Protein AF-A0A0R1KJT1-F1 (afdb_monomer)

Nearest PDB structures (foldseek):
  8qyc-assembly1_A  TM=6.893E-01  e=4.348E-01  Escherichia coli
  4wsp-assembly1_A  TM=3.720E-01  e=1.889E-01  Mycobacterium tuberculosis H37Rv
  4wpy-assembly1_A-2  TM=4.421E-01  e=2.866E-01  Mycobacterium tuberculosis H37Rv
  4ghb-assembly1_A  TM=7.484E-01  e=7.137E+00  Bacteroides uniformis ATCC 8492
  4ghb-assembly1_B  TM=7.703E-01  e=8.040E+00  Bacteroides uniformis ATCC 8492

Solvent-accessible surface area (backbone atoms only — not comparable to full-atom values): 4695 Å² total; per-residue (Å²): 124,55,68,43,84,72,49,77,45,81,39,64,45,98,82,72,45,43,53,34,39,40,37,33,35,38,33,38,54,87,93,43,82,42,77,50,77,41,77,50,71,57,86,69,51,74,77,51,49,74,68,52,52,49,52,53,44,50,49,55,48,46,65,72,69,45,74,77,82,73,75,73,76,83,80,134

Secondary structure (DSSP, 8-state):
-EEEEEEEEEEE-TTS-EEEEEEEEEEEETTEEEEEEEEEESTT-TT--HHHHHHHHHHHHHHHHS--S-------

Organism: NCBI:txid1423775

pLDDT: mean 79.29, std 14.3, range [37.09, 91.69]

Mean predicted aligned error: 8.49 Å

Sequence (76 aa):
MKVNLQSITYQFGDNNETTSIMIQFQGNQGSEYLTSQVSLTGDGLDDLTRKEIEAKARQRLLEITTPAADEEEPAK

Structure (mmCIF, N/CA/C/O backbone):
data_AF-A0A0R1KJT1-F1
#
_entry.id   AF-A0A0R1KJT1-F1
#
loop_
_atom_site.group_PDB
_atom_site.id
_atom_site.type_symbol
_atom_site.label_atom_id
_atom_site.label_alt_id
_atom_site.label_comp_id
_atom_site.label_asym_id
_atom_site.label_entity_id
_atom_site.label_seq_id
_atom_site.pdbx_PDB_ins_code
_atom_site.Cartn_x
_atom_site.Cartn_y
_atom_site.Cartn_z
_atom_site.occupancy
_atom_site.B_iso_or_equiv
_atom_site.auth_seq_id
_atom_site.auth_comp_id
_atom_site.auth_asym_id
_atom_site.auth_atom_id
_atom_site.pdbx_PDB_model_num
ATOM 1 N N . MET A 1 1 ? -8.970 -4.754 13.744 1.00 65.00 1 MET A N 1
ATOM 2 C CA . MET A 1 1 ? -9.060 -3.667 12.746 1.00 65.00 1 MET A CA 1
ATOM 3 C C . MET A 1 1 ? -9.721 -4.218 11.486 1.00 65.00 1 MET A C 1
ATOM 5 O O . MET A 1 1 ? -9.229 -5.208 10.957 1.00 65.00 1 MET A O 1
ATOM 9 N N . LYS A 1 2 ? -10.858 -3.667 11.039 1.00 71.50 2 LYS A N 1
ATOM 10 C CA . LYS A 1 2 ? -11.467 -4.050 9.751 1.00 71.50 2 LYS A CA 1
ATOM 11 C C . LYS A 1 2 ? -11.169 -2.948 8.745 1.00 71.50 2 LYS A C 1
ATOM 13 O O . LYS A 1 2 ? -11.831 -1.918 8.776 1.00 71.50 2 LYS A O 1
ATOM 18 N N . VAL A 1 3 ? -10.175 -3.173 7.891 1.00 77.38 3 VAL A N 1
ATOM 19 C CA . VAL A 1 3 ? -9.798 -2.263 6.803 1.00 77.38 3 VAL A CA 1
ATOM 20 C C . VAL A 1 3 ? -9.933 -2.947 5.455 1.00 77.38 3 VAL A C 1
ATOM 22 O O . VAL A 1 3 ? -9.420 -4.052 5.240 1.00 77.38 3 VAL A O 1
ATOM 25 N N . ASN A 1 4 ? -10.629 -2.261 4.559 1.00 84.50 4 ASN A N 1
ATOM 26 C CA . ASN A 1 4 ? -10.815 -2.643 3.174 1.00 84.50 4 ASN A CA 1
ATOM 27 C C . ASN A 1 4 ? -9.888 -1.804 2.300 1.00 84.50 4 ASN A C 1
ATOM 29 O O . ASN A 1 4 ? -9.678 -0.617 2.555 1.00 84.50 4 ASN A O 1
ATOM 33 N N . LEU A 1 5 ? -9.339 -2.432 1.266 1.00 85.50 5 LEU A N 1
ATOM 34 C CA . LEU A 1 5 ? -8.622 -1.719 0.223 1.00 85.50 5 LEU A CA 1
ATOM 35 C C . LEU A 1 5 ? -9.638 -0.913 -0.590 1.00 85.50 5 LEU A C 1
ATOM 37 O O . LEU A 1 5 ? -10.598 -1.474 -1.116 1.00 85.50 5 LEU A O 1
ATOM 41 N N . GLN A 1 6 ? -9.435 0.397 -0.647 1.00 90.31 6 GLN A N 1
ATOM 42 C CA . GLN A 1 6 ? -10.317 1.333 -1.335 1.00 90.31 6 GLN A CA 1
ATOM 43 C C . GLN A 1 6 ? -9.816 1.532 -2.767 1.00 90.31 6 GLN A C 1
ATOM 45 O O . GLN A 1 6 ? -10.520 1.236 -3.731 1.00 90.31 6 GLN A O 1
ATOM 50 N N . SER A 1 7 ? -8.552 1.933 -2.904 1.00 88.75 7 SER A N 1
ATOM 51 C CA . SER A 1 7 ? -7.936 2.221 -4.194 1.00 88.75 7 SER A CA 1
ATOM 52 C C . SER A 1 7 ? -6.446 1.886 -4.207 1.00 88.75 7 SER A C 1
ATOM 54 O O . SER A 1 7 ? -5.779 1.857 -3.169 1.00 88.75 7 SER A O 1
ATOM 56 N N . ILE A 1 8 ? -5.946 1.605 -5.412 1.00 90.00 8 ILE A N 1
ATOM 57 C CA . ILE A 1 8 ? -4.522 1.474 -5.722 1.00 90.00 8 ILE A CA 1
ATOM 58 C C . ILE A 1 8 ? -4.256 2.424 -6.882 1.00 90.00 8 ILE A C 1
ATOM 60 O O . ILE A 1 8 ? -4.878 2.297 -7.937 1.00 90.00 8 ILE A O 1
ATOM 64 N N . THR A 1 9 ? -3.341 3.358 -6.676 1.00 91.38 9 THR A N 1
ATOM 65 C CA . THR A 1 9 ? -2.913 4.326 -7.680 1.00 91.38 9 THR A CA 1
ATOM 66 C C . THR A 1 9 ? -1.458 4.056 -8.015 1.00 91.38 9 THR A C 1
ATOM 68 O O . THR A 1 9 ? -0.613 4.025 -7.123 1.00 91.38 9 THR A O 1
ATOM 71 N N . TYR A 1 10 ? -1.174 3.882 -9.299 1.00 89.19 10 TYR A N 1
ATOM 72 C CA . TYR A 1 10 ? 0.173 3.678 -9.815 1.00 89.19 10 TYR A CA 1
ATOM 73 C C . TYR A 1 10 ? 0.700 5.001 -10.358 1.00 89.19 10 TYR A C 1
ATOM 75 O O . TYR A 1 10 ? -0.019 5.718 -11.057 1.00 89.19 10 TYR A O 1
ATOM 83 N N . GLN A 1 11 ? 1.938 5.330 -10.016 1.00 90.06 11 GLN A N 1
ATOM 84 C CA . GLN A 1 11 ? 2.670 6.448 -10.588 1.00 90.06 11 GLN A CA 1
ATOM 85 C C . GLN A 1 11 ? 3.801 5.884 -11.435 1.00 90.06 11 GLN A C 1
ATOM 87 O O . GLN A 1 11 ? 4.578 5.054 -10.965 1.00 90.06 11 GLN A O 1
ATOM 92 N N . PHE A 1 12 ? 3.865 6.342 -12.680 1.00 90.06 12 PHE A N 1
ATOM 93 C CA . PHE A 1 12 ? 4.868 5.927 -13.650 1.00 90.06 12 PHE A CA 1
ATOM 94 C C . PHE A 1 12 ? 5.863 7.066 -13.863 1.00 90.06 12 PHE A C 1
ATOM 96 O O . PHE A 1 12 ? 5.466 8.232 -13.933 1.00 90.06 12 PHE A O 1
ATOM 103 N N . GLY A 1 13 ? 7.147 6.729 -13.924 1.00 86.19 13 GLY A N 1
ATOM 104 C CA . GLY A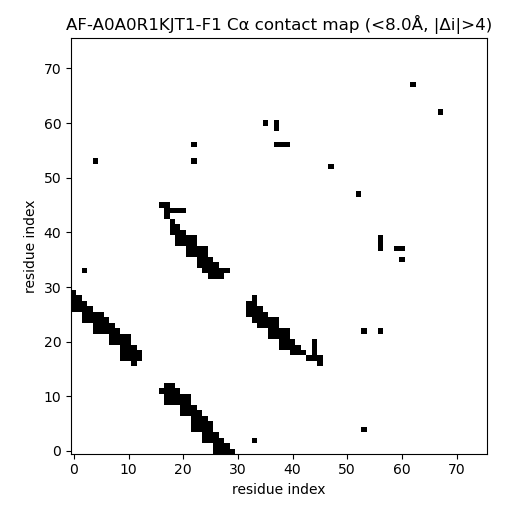 1 13 ? 8.215 7.654 -14.299 1.00 86.19 13 GLY A CA 1
ATOM 105 C C . GLY A 1 13 ? 8.384 7.763 -15.815 1.00 86.19 13 GLY A C 1
ATOM 106 O O . GLY A 1 13 ? 7.644 7.154 -16.588 1.00 86.19 13 GLY A O 1
ATOM 107 N N . ASP A 1 14 ? 9.406 8.506 -16.239 1.00 83.25 14 ASP A N 1
ATOM 108 C CA . ASP A 1 14 ? 9.688 8.793 -17.654 1.00 83.25 14 ASP A CA 1
ATOM 109 C C . ASP A 1 14 ? 9.947 7.545 -18.522 1.00 83.25 14 ASP A C 1
ATOM 111 O O . ASP A 1 14 ? 9.731 7.577 -19.732 1.00 83.25 14 ASP A O 1
ATOM 115 N N . ASN A 1 15 ? 10.349 6.425 -17.915 1.00 84.81 15 ASN A N 1
ATOM 116 C CA . ASN A 1 15 ? 10.621 5.159 -18.605 1.00 84.81 15 ASN A CA 1
ATOM 117 C C . ASN A 1 15 ? 9.429 4.184 -18.613 1.00 84.81 15 ASN A C 1
ATOM 119 O O . ASN A 1 15 ? 9.607 3.009 -18.927 1.00 84.81 15 ASN A O 1
ATOM 123 N N . ASN A 1 16 ? 8.228 4.635 -18.236 1.00 80.62 16 ASN A N 1
ATOM 124 C CA . ASN A 1 16 ? 7.062 3.787 -17.936 1.00 80.62 16 ASN A CA 1
ATOM 125 C C . ASN A 1 16 ? 7.276 2.794 -16.777 1.00 80.62 16 ASN A C 1
ATOM 127 O O . ASN A 1 16 ? 6.458 1.899 -16.581 1.00 80.62 16 ASN A O 1
ATOM 131 N N . GLU A 1 17 ? 8.344 2.960 -16.003 1.00 87.88 17 GLU A N 1
ATOM 132 C CA . GLU A 1 17 ? 8.607 2.184 -14.792 1.00 87.88 17 GLU A CA 1
ATOM 133 C C .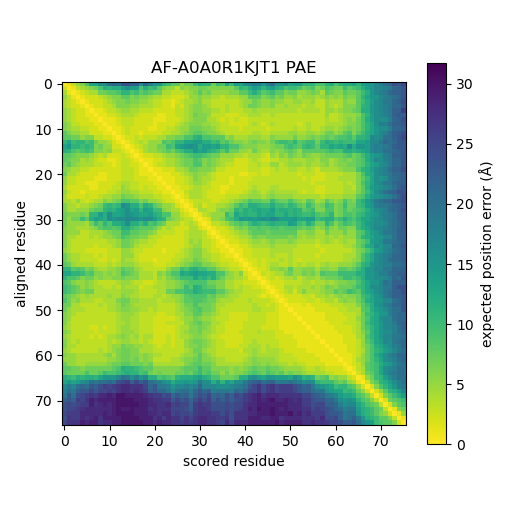 GLU A 1 17 ? 7.722 2.708 -13.657 1.00 87.88 17 GLU A C 1
ATOM 135 O O . GLU A 1 17 ? 7.556 3.925 -13.495 1.00 87.88 17 GLU A O 1
ATOM 140 N N . THR A 1 18 ? 7.142 1.807 -12.865 1.00 89.00 18 THR A N 1
ATOM 141 C CA . THR A 1 18 ? 6.361 2.187 -11.688 1.00 89.00 18 THR A CA 1
ATOM 142 C C . THR A 1 18 ? 7.305 2.750 -10.629 1.00 89.00 18 THR A C 1
ATOM 144 O O . THR A 1 18 ? 8.090 2.026 -10.023 1.00 89.00 18 THR A O 1
ATOM 147 N N . THR A 1 19 ? 7.209 4.052 -10.366 1.00 88.94 19 THR A N 1
ATOM 148 C CA . THR A 1 19 ? 8.038 4.753 -9.371 1.00 88.94 19 THR A CA 1
ATOM 149 C C . THR A 1 19 ? 7.411 4.734 -7.984 1.00 88.94 19 THR A C 1
ATOM 151 O O . THR A 1 19 ? 8.111 4.778 -6.969 1.00 88.94 19 THR A O 1
ATOM 154 N N . SER A 1 20 ? 6.080 4.676 -7.922 1.00 90.12 20 SER A N 1
ATOM 155 C CA . SER A 1 20 ? 5.346 4.633 -6.665 1.00 90.12 20 SER A CA 1
ATOM 156 C C . SER A 1 20 ? 3.990 3.964 -6.828 1.00 90.12 20 SER A C 1
ATOM 158 O O . SER A 1 20 ? 3.287 4.159 -7.822 1.00 90.12 20 SER A O 1
ATOM 160 N N . ILE A 1 21 ? 3.595 3.204 -5.811 1.00 91.44 21 ILE A N 1
ATOM 161 C CA . ILE A 1 21 ? 2.248 2.659 -5.681 1.00 91.44 21 ILE A CA 1
ATOM 162 C C . ILE A 1 21 ? 1.644 3.216 -4.404 1.00 91.44 21 ILE A C 1
ATOM 164 O O . ILE A 1 21 ? 2.132 2.966 -3.303 1.00 91.44 21 ILE A O 1
ATOM 168 N N . MET A 1 22 ? 0.550 3.950 -4.548 1.00 91.69 22 MET A N 1
ATOM 169 C CA . MET A 1 22 ? -0.193 4.517 -3.436 1.00 91.69 22 MET A CA 1
ATOM 170 C C . MET A 1 22 ? -1.450 3.688 -3.190 1.00 91.69 22 MET A C 1
ATOM 172 O O . MET A 1 22 ? -2.308 3.560 -4.061 1.00 91.69 22 MET A O 1
ATOM 176 N N . ILE A 1 23 ? -1.565 3.128 -1.991 1.00 91.44 23 ILE A N 1
ATOM 177 C CA . ILE A 1 23 ? -2.679 2.286 -1.572 1.00 91.44 23 ILE A CA 1
ATOM 178 C C . ILE A 1 23 ? -3.468 3.036 -0.510 1.00 91.44 23 ILE A C 1
ATOM 180 O O . ILE A 1 23 ? -2.909 3.477 0.495 1.00 91.44 23 ILE A O 1
ATOM 184 N N . GLN A 1 24 ? -4.775 3.163 -0.716 1.00 90.25 24 GLN A N 1
AT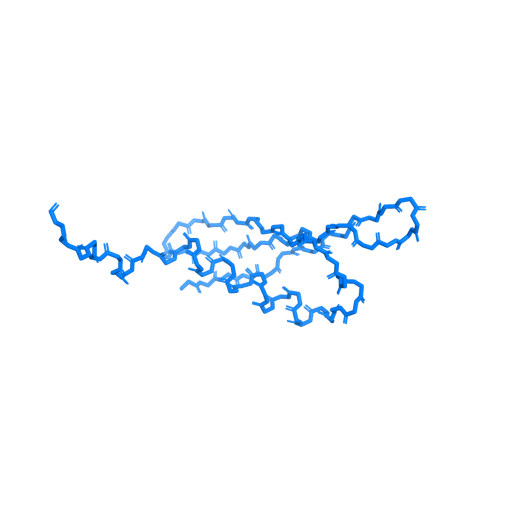OM 185 C CA . GLN A 1 24 ? -5.677 3.715 0.287 1.00 90.25 24 GLN A CA 1
ATOM 186 C C . GLN A 1 24 ? -6.491 2.600 0.926 1.00 90.25 24 GLN A C 1
ATOM 188 O O . GLN A 1 24 ? -7.155 1.811 0.249 1.00 90.25 24 GLN A O 1
ATOM 193 N N . PHE A 1 25 ? -6.456 2.570 2.250 1.00 88.50 25 PHE A N 1
ATOM 194 C CA . PHE A 1 25 ? -7.283 1.722 3.083 1.00 88.50 25 PHE A CA 1
ATOM 195 C C . PHE A 1 25 ? -8.346 2.556 3.770 1.00 88.50 25 PHE A C 1
ATOM 197 O O . PHE A 1 25 ? -8.098 3.671 4.231 1.00 88.50 25 PHE A O 1
ATOM 204 N N . GLN A 1 26 ? -9.531 1.977 3.875 1.00 87.25 26 GLN A N 1
ATOM 205 C CA . GLN A 1 26 ? -10.644 2.587 4.569 1.00 87.25 26 GLN A CA 1
ATOM 206 C C . GLN A 1 26 ? -11.363 1.539 5.398 1.00 87.25 26 GLN A C 1
ATOM 208 O O . GLN A 1 26 ? -11.561 0.397 4.971 1.00 87.25 26 GLN A O 1
ATOM 213 N N . GLY A 1 27 ? -11.726 1.903 6.614 1.00 83.56 27 GLY A N 1
ATOM 214 C CA . GLY A 1 27 ? -12.316 0.959 7.535 1.00 83.56 27 GLY A CA 1
ATOM 215 C C . GLY A 1 27 ? -12.700 1.594 8.848 1.00 83.56 27 GLY A C 1
ATOM 216 O O . GLY A 1 27 ? -12.721 2.811 8.978 1.00 83.56 27 GLY A O 1
ATOM 217 N N . ASN A 1 28 ? -12.989 0.739 9.820 1.00 79.44 28 ASN A N 1
ATOM 218 C CA . ASN A 1 28 ? -13.351 1.169 11.160 1.00 79.44 28 ASN A CA 1
ATOM 219 C C . ASN A 1 28 ? -12.474 0.461 12.196 1.00 79.44 28 ASN A C 1
ATOM 221 O O . ASN A 1 28 ? -12.206 -0.750 12.101 1.00 79.44 28 ASN A O 1
ATOM 225 N N . GLN A 1 29 ? -12.065 1.213 13.212 1.00 73.06 29 GLN A N 1
ATOM 226 C CA . GLN A 1 29 ? -11.462 0.696 14.434 1.00 73.06 29 GLN A CA 1
ATOM 227 C C . GLN A 1 29 ? -12.419 0.993 15.589 1.00 73.06 29 GLN A C 1
ATOM 229 O O . GLN A 1 29 ? -12.521 2.115 16.067 1.00 73.06 29 GLN A O 1
ATOM 234 N N . GLY A 1 30 ? -13.195 -0.015 15.996 1.00 77.50 30 GLY A N 1
ATOM 235 C CA . GLY A 1 30 ? -14.3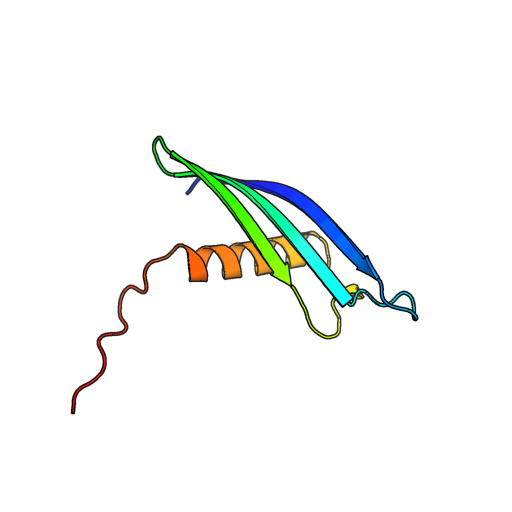05 0.202 16.925 1.00 77.50 30 GLY A CA 1
ATOM 236 C C . GLY A 1 30 ? -15.380 1.088 16.291 1.00 77.50 30 GLY A C 1
ATOM 237 O O . GLY A 1 30 ? -15.930 0.725 15.251 1.00 77.50 30 GLY A O 1
ATOM 238 N N . SER A 1 31 ? -15.653 2.234 16.914 1.00 75.94 31 SER A N 1
ATOM 239 C CA . SER A 1 31 ? -16.623 3.236 16.442 1.00 75.94 31 SER A CA 1
ATOM 240 C C . SER A 1 31 ? -15.997 4.329 15.569 1.00 75.94 31 SER A C 1
ATOM 242 O O . SER A 1 31 ? -16.723 5.172 15.047 1.00 75.94 31 SER A O 1
ATOM 244 N N . GLU A 1 32 ? -14.670 4.344 15.427 1.00 79.00 32 GLU A N 1
ATOM 245 C CA . GLU A 1 32 ? -13.953 5.393 14.707 1.00 79.00 32 GLU A CA 1
ATOM 246 C C . GLU A 1 32 ? -13.696 5.003 13.256 1.00 79.00 32 GLU A C 1
ATOM 248 O O . GLU A 1 32 ? -13.299 3.872 12.948 1.00 79.00 32 GLU A O 1
ATOM 253 N N . TYR A 1 33 ? -13.911 5.975 12.372 1.00 79.25 33 TYR A N 1
ATOM 254 C CA . TYR A 1 33 ? -13.616 5.852 10.958 1.00 79.25 33 TYR A CA 1
ATOM 255 C C . TYR A 1 33 ? -12.126 6.048 10.720 1.00 79.25 33 TYR A C 1
ATOM 257 O O . TYR A 1 33 ? -11.558 7.078 11.077 1.00 79.25 33 TYR A O 1
ATOM 265 N N . LEU A 1 34 ? -11.503 5.074 10.072 1.00 80.44 34 LEU A N 1
ATOM 266 C CA . LEU A 1 34 ? -10.093 5.099 9.737 1.00 80.44 34 LEU A CA 1
ATOM 267 C C . LEU A 1 34 ? -9.929 5.181 8.223 1.00 80.44 34 LEU A C 1
ATOM 269 O O . LEU A 1 34 ? -10.385 4.311 7.479 1.00 80.44 34 LEU A O 1
ATOM 273 N N . THR A 1 35 ? -9.230 6.217 7.775 1.00 83.69 35 THR A N 1
ATOM 274 C CA . THR A 1 35 ? -8.690 6.294 6.417 1.00 83.69 35 THR A CA 1
ATOM 275 C C . THR A 1 35 ? -7.177 6.357 6.532 1.00 83.69 35 THR A C 1
ATOM 277 O O . THR A 1 35 ? -6.642 7.220 7.223 1.00 83.69 35 THR A O 1
ATOM 280 N N . SER A 1 36 ? -6.488 5.427 5.881 1.00 84.31 36 SER A N 1
ATOM 281 C CA . SER A 1 36 ? -5.031 5.337 5.913 1.00 84.31 36 SER A CA 1
ATOM 282 C C . SER A 1 36 ? -4.494 5.219 4.502 1.00 84.31 36 SER A C 1
ATOM 284 O O . SER A 1 36 ? -5.073 4.539 3.658 1.00 84.31 36 SER A O 1
ATOM 286 N N . GLN A 1 37 ? -3.369 5.870 4.250 1.00 88.12 37 GLN A N 1
ATOM 287 C CA . GLN A 1 37 ? -2.694 5.834 2.965 1.00 88.12 37 GLN A CA 1
ATOM 288 C C . GLN A 1 37 ? -1.287 5.287 3.170 1.00 88.12 37 GLN A C 1
ATOM 290 O O . GLN A 1 37 ? -0.569 5.731 4.061 1.00 88.12 37 GLN A O 1
ATOM 295 N N . VAL A 1 38 ? -0.911 4.314 2.347 1.00 89.12 38 VAL A N 1
ATOM 296 C CA . VAL A 1 38 ? 0.422 3.714 2.336 1.00 89.12 38 VAL A CA 1
ATOM 297 C C . VAL A 1 38 ? 1.028 3.946 0.962 1.00 89.12 38 VAL A C 1
ATOM 299 O O . VAL A 1 38 ? 0.384 3.682 -0.051 1.00 89.12 38 VAL A O 1
ATOM 302 N N . SER A 1 39 ? 2.266 4.429 0.929 1.00 89.94 39 SER A N 1
ATOM 303 C CA . SER A 1 39 ? 3.045 4.552 -0.302 1.00 89.94 39 SER A CA 1
ATOM 304 C C . SER A 1 39 ? 4.117 3.470 -0.317 1.00 89.94 39 SER A C 1
ATOM 306 O O . SER A 1 39 ? 4.899 3.359 0.626 1.00 89.94 39 SER A O 1
ATOM 308 N N . LEU A 1 40 ? 4.150 2.675 -1.380 1.00 88.19 40 LEU A N 1
ATOM 309 C CA . LEU A 1 40 ? 5.248 1.771 -1.692 1.00 88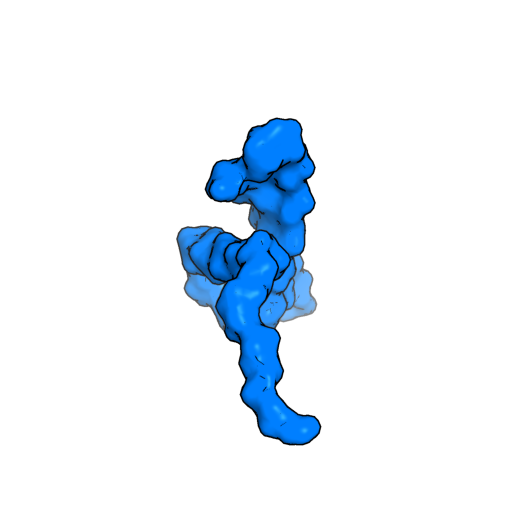.19 40 LEU A CA 1
ATOM 310 C C . LEU A 1 40 ? 6.139 2.458 -2.723 1.00 88.19 40 LEU A C 1
ATOM 312 O O . LEU A 1 40 ? 5.668 2.830 -3.795 1.00 88.19 40 LEU A O 1
ATOM 316 N N . THR A 1 41 ? 7.410 2.625 -2.384 1.00 88.81 41 THR A N 1
ATOM 317 C CA . THR A 1 41 ? 8.451 3.169 -3.258 1.00 88.81 41 THR A CA 1
ATOM 318 C C . THR A 1 41 ? 9.636 2.207 -3.276 1.00 88.81 41 THR A C 1
ATOM 320 O O . THR A 1 41 ? 9.870 1.493 -2.296 1.00 88.81 41 THR A O 1
ATOM 323 N N . GLY A 1 42 ? 10.368 2.169 -4.387 1.00 81.12 42 GLY A N 1
ATOM 324 C CA . GLY A 1 42 ? 11.543 1.316 -4.566 1.00 81.12 42 GLY A CA 1
ATOM 325 C C . GLY A 1 42 ? 11.572 0.646 -5.934 1.00 81.12 42 GLY A C 1
ATOM 326 O O . GLY A 1 42 ? 10.655 0.809 -6.732 1.00 81.12 42 GLY A O 1
ATOM 327 N N . ASP A 1 43 ? 12.632 -0.110 -6.188 1.00 79.25 43 ASP A N 1
ATOM 328 C CA . ASP A 1 43 ? 12.817 -0.843 -7.438 1.00 79.25 43 ASP A CA 1
ATOM 329 C C . ASP A 1 43 ? 11.979 -2.137 -7.471 1.00 79.25 43 ASP A C 1
ATOM 331 O O . ASP A 1 43 ? 11.708 -2.751 -6.433 1.00 79.25 43 ASP A O 1
ATOM 335 N N . GLY A 1 44 ? 11.565 -2.564 -8.670 1.00 82.00 44 GLY A N 1
ATOM 336 C CA . GLY A 1 44 ? 10.818 -3.815 -8.874 1.00 82.00 44 GLY A CA 1
ATOM 337 C C . GLY A 1 44 ? 9.338 -3.754 -8.479 1.00 82.00 44 GLY A C 1
ATOM 338 O O . GLY A 1 44 ? 8.738 -4.779 -8.155 1.00 82.00 44 GLY A O 1
ATOM 339 N N . LEU A 1 45 ? 8.730 -2.562 -8.465 1.00 86.62 45 LEU A N 1
ATOM 340 C CA . LEU A 1 45 ? 7.292 -2.404 -8.207 1.00 86.62 45 LEU A CA 1
ATOM 341 C C . LEU A 1 45 ? 6.426 -3.004 -9.324 1.00 86.62 45 LEU A C 1
ATOM 343 O O . LEU A 1 45 ? 5.336 -3.497 -9.035 1.00 86.62 45 LEU A O 1
ATOM 347 N N . ASP A 1 46 ? 6.922 -3.004 -10.562 1.00 84.38 46 ASP A N 1
ATOM 348 C CA . ASP A 1 46 ? 6.244 -3.579 -11.731 1.00 84.38 46 ASP A CA 1
ATOM 349 C C . ASP A 1 46 ? 6.129 -5.110 -11.679 1.00 84.38 46 ASP A C 1
ATOM 351 O O . ASP A 1 46 ? 5.187 -5.680 -12.229 1.00 84.38 46 ASP A O 1
ATOM 355 N N . ASP A 1 47 ? 7.042 -5.780 -10.973 1.00 87.88 47 ASP A N 1
ATOM 356 C CA . ASP A 1 47 ? 7.015 -7.235 -10.795 1.00 87.88 47 ASP A CA 1
ATOM 357 C C . ASP A 1 47 ? 5.995 -7.683 -9.736 1.00 87.88 47 ASP A C 1
ATOM 359 O O . ASP A 1 47 ? 5.673 -8.869 -9.632 1.00 87.88 47 ASP A O 1
ATOM 363 N N . LEU A 1 48 ? 5.475 -6.752 -8.927 1.00 86.38 48 LEU A N 1
ATOM 364 C CA . LEU A 1 48 ? 4.557 -7.085 -7.846 1.00 86.38 48 LEU A CA 1
ATOM 365 C C . LEU A 1 48 ? 3.141 -7.297 -8.368 1.00 86.38 48 LEU A C 1
ATOM 367 O O . LEU A 1 48 ? 2.509 -6.419 -8.960 1.00 86.38 48 LEU A O 1
ATOM 371 N N . THR A 1 49 ? 2.558 -8.441 -8.023 1.00 88.25 49 THR A N 1
ATOM 372 C CA . THR A 1 49 ? 1.135 -8.655 -8.263 1.00 88.25 49 THR A CA 1
ATOM 373 C C . THR A 1 49 ? 0.286 -7.787 -7.334 1.00 88.25 49 THR A C 1
ATOM 375 O O . THR A 1 49 ? 0.676 -7.428 -6.220 1.00 88.25 49 THR A O 1
ATOM 378 N N . ARG A 1 50 ? -0.964 -7.523 -7.732 1.00 84.00 50 ARG A N 1
ATOM 379 C CA . ARG A 1 50 ? -1.942 -6.807 -6.892 1.00 84.00 50 ARG A CA 1
ATOM 380 C C . ARG A 1 50 ? -2.078 -7.399 -5.481 1.00 84.00 50 ARG A C 1
ATOM 382 O O . ARG A 1 50 ? -2.250 -6.651 -4.523 1.00 84.00 50 ARG A O 1
ATOM 389 N N . LYS A 1 51 ? -2.007 -8.730 -5.351 1.00 87.25 51 LYS A N 1
ATOM 390 C CA . LYS A 1 51 ? -2.088 -9.413 -4.049 1.00 87.25 51 LYS A CA 1
ATOM 391 C C . LYS A 1 51 ? -0.864 -9.127 -3.180 1.00 87.25 51 LYS A C 1
ATOM 393 O O . LYS A 1 51 ? -1.015 -8.931 -1.980 1.00 87.25 51 LYS A O 1
ATOM 398 N N . GLU A 1 52 ? 0.324 -9.079 -3.773 1.00 89.44 52 GLU A N 1
ATOM 399 C CA . GLU A 1 52 ? 1.567 -8.771 -3.059 1.00 89.44 52 GLU A CA 1
ATOM 400 C C . GLU A 1 52 ? 1.639 -7.304 -2.646 1.00 89.44 52 GLU A C 1
ATOM 402 O O . GLU A 1 52 ? 2.025 -7.008 -1.517 1.00 89.44 52 GLU A O 1
ATOM 407 N N . ILE A 1 53 ? 1.200 -6.394 -3.520 1.00 88.62 53 ILE A N 1
ATOM 408 C CA . ILE A 1 53 ? 1.045 -4.968 -3.208 1.00 88.62 53 ILE A CA 1
ATOM 409 C C . ILE A 1 53 ? 0.127 -4.800 -1.995 1.00 88.62 53 ILE A C 1
ATOM 411 O O . ILE A 1 53 ? 0.488 -4.118 -1.038 1.00 88.62 53 ILE A O 1
ATOM 415 N N . GLU A 1 54 ? -1.039 -5.456 -1.997 1.00 86.62 54 GLU A N 1
ATOM 416 C CA . GLU A 1 54 ? -1.968 -5.400 -0.867 1.00 86.62 54 GLU A CA 1
ATOM 417 C C . GLU A 1 54 ? -1.348 -5.982 0.410 1.00 86.62 54 GLU A C 1
ATOM 419 O O . GLU A 1 54 ? -1.474 -5.375 1.473 1.00 86.62 54 GLU A O 1
ATOM 424 N N . ALA A 1 55 ? -0.656 -7.122 0.325 1.00 89.25 55 ALA A N 1
ATOM 425 C CA . ALA A 1 55 ? -0.005 -7.744 1.475 1.00 89.25 55 ALA A CA 1
ATOM 426 C C . ALA A 1 55 ? 1.065 -6.829 2.092 1.00 89.25 55 ALA A C 1
ATOM 428 O O . ALA A 1 55 ? 1.018 -6.570 3.296 1.00 89.25 55 ALA A O 1
ATOM 429 N N . LYS A 1 56 ? 1.965 -6.269 1.272 1.00 88.12 56 LYS A N 1
ATOM 430 C CA . LYS A 1 56 ? 2.994 -5.313 1.715 1.00 88.12 56 LYS A CA 1
ATOM 431 C C . LYS A 1 56 ? 2.373 -4.057 2.319 1.00 88.12 56 LYS A C 1
ATOM 433 O O . LYS A 1 56 ? 2.806 -3.588 3.368 1.00 88.12 56 LYS A O 1
ATOM 438 N N . ALA A 1 57 ? 1.333 -3.522 1.685 1.00 87.50 57 ALA A N 1
ATOM 439 C CA . ALA A 1 57 ? 0.659 -2.323 2.161 1.00 87.50 57 ALA A CA 1
ATOM 440 C C . ALA A 1 57 ? -0.087 -2.566 3.487 1.00 87.50 57 ALA A C 1
ATOM 442 O O . ALA A 1 57 ? -0.043 -1.719 4.377 1.00 87.50 57 ALA A O 1
ATOM 443 N N . ARG A 1 58 ? -0.705 -3.742 3.671 1.00 85.50 58 A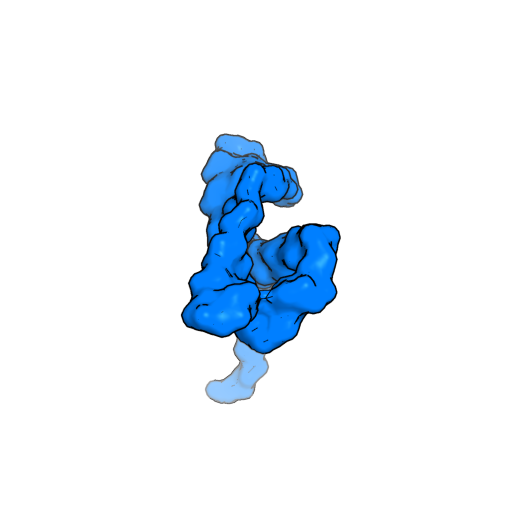RG A N 1
ATOM 444 C CA . ARG A 1 58 ? -1.298 -4.154 4.954 1.00 85.50 58 ARG A CA 1
A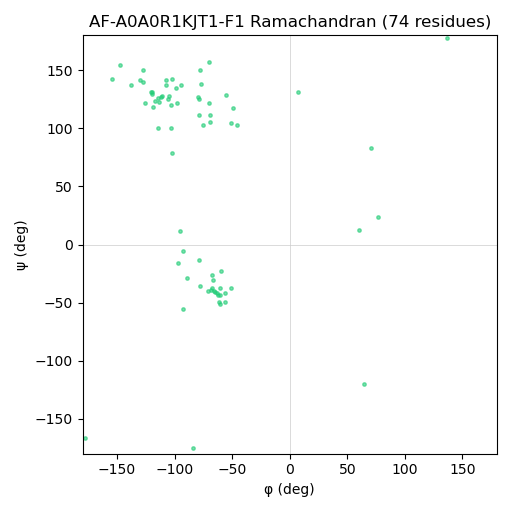TOM 445 C C . ARG A 1 58 ? -0.243 -4.359 6.039 1.00 85.50 58 ARG A C 1
ATOM 447 O O . ARG A 1 58 ? -0.498 -3.970 7.171 1.00 85.50 58 ARG A O 1
ATOM 454 N N . GLN A 1 59 ? 0.917 -4.937 5.717 1.00 86.00 59 GLN A N 1
ATOM 455 C CA . GLN A 1 59 ? 2.026 -5.065 6.670 1.00 86.00 59 GLN A CA 1
ATOM 456 C C . GLN A 1 59 ? 2.499 -3.694 7.152 1.00 86.00 59 GLN A C 1
ATOM 458 O O . GLN A 1 59 ? 2.481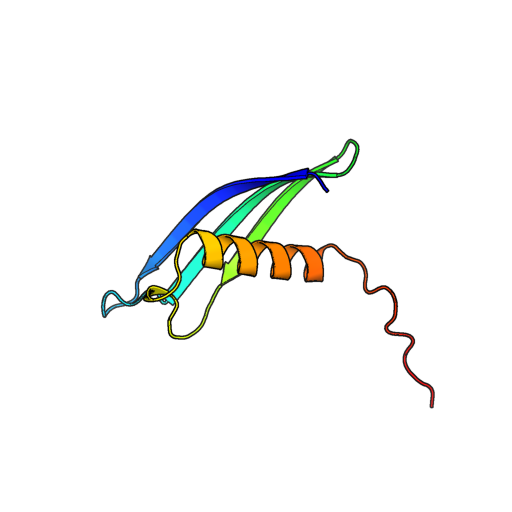 -3.447 8.351 1.00 86.00 59 GLN A O 1
ATOM 463 N N . ARG A 1 60 ? 2.784 -2.768 6.227 1.00 83.56 60 ARG A N 1
ATOM 464 C CA . ARG A 1 60 ? 3.149 -1.382 6.559 1.00 83.56 60 ARG A CA 1
ATOM 465 C C . ARG A 1 60 ? 2.085 -0.689 7.405 1.00 83.56 60 ARG A C 1
ATOM 467 O O . ARG A 1 60 ? 2.403 0.006 8.361 1.00 83.56 60 ARG A O 1
ATOM 474 N N . LEU A 1 61 ? 0.810 -0.891 7.073 1.00 81.25 61 LEU A N 1
ATOM 475 C CA . LEU A 1 61 ? -0.295 -0.348 7.856 1.00 81.25 61 LEU A CA 1
ATOM 476 C C . LEU A 1 61 ? -0.319 -0.919 9.281 1.00 81.25 61 LEU A C 1
ATOM 478 O O . LEU A 1 61 ? -0.551 -0.173 10.228 1.00 81.25 61 LEU A O 1
ATOM 482 N N . LEU A 1 62 ? -0.084 -2.222 9.449 1.00 80.94 62 LEU A N 1
ATOM 483 C CA . LEU A 1 62 ? 0.009 -2.854 10.765 1.00 80.94 62 LEU A CA 1
ATOM 484 C C . LEU A 1 62 ? 1.214 -2.339 11.553 1.00 80.94 62 LEU A C 1
ATOM 486 O O . LEU A 1 62 ? 1.049 -2.068 12.732 1.00 80.94 62 LEU A O 1
ATOM 490 N N . GLU A 1 63 ? 2.375 -2.138 10.931 1.00 80.44 63 GLU A N 1
ATOM 491 C CA . GLU A 1 63 ? 3.547 -1.541 11.595 1.00 80.44 63 GLU A CA 1
ATOM 492 C C . GLU A 1 63 ? 3.255 -0.124 12.112 1.00 80.44 63 GLU A C 1
ATOM 494 O O . GLU A 1 63 ? 3.695 0.240 13.194 1.00 80.44 63 GLU A O 1
ATOM 499 N N . ILE A 1 64 ? 2.473 0.667 11.368 1.00 73.88 64 ILE A N 1
ATOM 500 C CA . ILE A 1 64 ? 2.111 2.041 11.759 1.00 73.88 64 ILE A CA 1
ATOM 501 C C . ILE A 1 64 ? 0.997 2.067 12.821 1.00 73.88 64 ILE A C 1
ATOM 503 O O . ILE A 1 64 ? 0.961 2.961 13.663 1.00 73.88 64 ILE A O 1
ATOM 507 N N . THR A 1 65 ? 0.042 1.134 12.757 1.00 69.38 65 THR A N 1
ATOM 508 C CA . THR A 1 65 ? -1.161 1.137 13.619 1.00 69.38 65 THR A CA 1
ATOM 509 C C . THR A 1 65 ? -1.063 0.239 14.842 1.00 69.38 65 THR A C 1
ATOM 511 O O . THR A 1 65 ? -1.854 0.395 15.773 1.00 69.38 65 THR A O 1
ATOM 514 N N . THR A 1 66 ? -0.109 -0.688 14.866 1.00 64.12 66 THR A N 1
ATOM 515 C CA . THR A 1 66 ? 0.259 -1.393 16.088 1.00 64.12 66 THR A CA 1
ATOM 516 C C . THR A 1 66 ? 1.144 -0.427 16.869 1.00 64.12 66 THR A C 1
ATOM 518 O O . THR A 1 66 ? 2.242 -0.132 16.400 1.00 64.12 66 THR A O 1
ATOM 521 N N . PRO A 1 67 ? 0.705 0.114 18.023 1.00 49.75 67 PRO A N 1
ATOM 522 C CA . PRO A 1 67 ? 1.658 0.749 18.923 1.00 49.75 67 PRO A CA 1
ATOM 523 C C . PRO A 1 67 ? 2.723 -0.306 19.201 1.00 49.75 67 PRO A C 1
ATOM 525 O O . PRO A 1 67 ? 2.344 -1.439 19.498 1.00 49.75 67 PRO A O 1
ATOM 528 N N . ALA A 1 68 ? 4.003 0.021 19.022 1.00 50.25 68 ALA A N 1
ATOM 529 C CA . ALA A 1 68 ? 5.097 -0.887 19.338 1.00 50.25 68 ALA A CA 1
ATOM 530 C C . ALA A 1 68 ? 4.830 -1.501 20.721 1.00 50.25 68 ALA A C 1
ATOM 532 O O . ALA A 1 68 ? 4.929 -0.828 21.745 1.00 50.25 68 ALA A O 1
ATOM 533 N N . ALA A 1 69 ? 4.374 -2.752 20.740 1.00 49.94 69 ALA A N 1
ATOM 534 C CA . ALA A 1 69 ? 4.415 -3.551 21.939 1.00 49.94 69 ALA A CA 1
ATOM 535 C C . ALA A 1 69 ? 5.889 -3.926 22.042 1.00 49.94 69 ALA A C 1
ATOM 537 O O . ALA A 1 69 ? 6.361 -4.734 21.245 1.00 49.94 69 ALA A O 1
ATOM 538 N N . ASP A 1 70 ? 6.584 -3.237 22.942 1.00 47.00 70 ASP A N 1
ATOM 539 C CA . ASP A 1 70 ? 8.003 -3.392 23.250 1.00 47.00 70 ASP A CA 1
ATOM 540 C C . ASP A 1 70 ? 8.997 -2.920 22.177 1.00 47.00 70 ASP A C 1
ATOM 542 O O . ASP A 1 70 ? 9.616 -3.701 21.462 1.00 47.00 70 ASP A O 1
ATOM 546 N N . GLU A 1 71 ? 9.272 -1.618 22.185 1.00 43.28 71 GLU A N 1
ATOM 547 C CA . GLU A 1 71 ? 10.649 -1.230 22.504 1.00 43.28 71 GLU A CA 1
ATOM 548 C C . GLU A 1 71 ? 10.659 -0.747 23.965 1.00 43.28 71 GLU A C 1
ATOM 550 O O . GLU A 1 71 ? 10.633 0.449 24.250 1.00 43.28 71 GLU A O 1
ATOM 555 N N . GLU A 1 72 ? 10.666 -1.687 24.921 1.00 47.25 72 GLU A N 1
ATOM 556 C CA . GLU A 1 72 ? 11.531 -1.507 26.086 1.00 47.25 72 GLU A CA 1
ATOM 557 C C . GLU A 1 72 ? 12.925 -1.204 25.522 1.00 47.25 72 GLU A C 1
ATOM 559 O O . GLU A 1 72 ? 13.598 -2.090 24.994 1.00 47.25 72 GLU A O 1
ATOM 564 N N . GLU A 1 73 ? 13.344 0.061 25.573 1.00 45.81 73 GLU A N 1
ATOM 565 C CA . GLU A 1 73 ? 14.758 0.408 25.476 1.00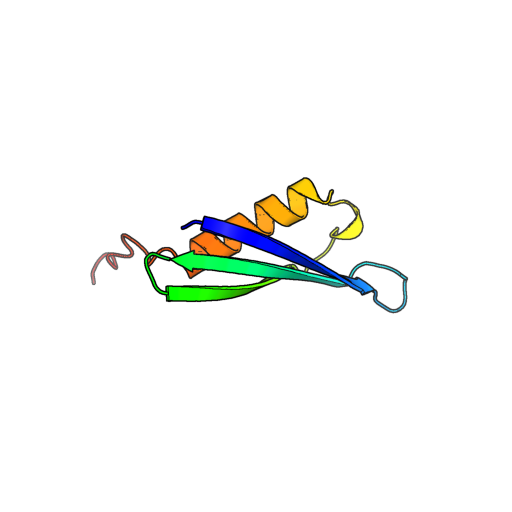 45.81 73 GLU A CA 1
ATOM 566 C C . GLU A 1 73 ? 15.526 -0.487 26.467 1.00 45.81 73 GLU A C 1
ATOM 568 O O . GLU A 1 73 ? 15.307 -0.378 27.681 1.00 45.81 73 GLU A O 1
ATOM 573 N N . PRO A 1 74 ? 16.451 -1.362 26.026 1.00 42.38 74 PRO A N 1
ATOM 574 C CA . PRO A 1 74 ? 17.395 -1.946 26.954 1.00 42.38 74 PRO A CA 1
ATOM 575 C C . PRO A 1 74 ? 18.354 -0.836 27.407 1.00 42.38 74 PRO A C 1
ATOM 577 O O . PRO A 1 74 ? 19.216 -0.391 26.656 1.00 42.38 74 PRO A O 1
ATOM 580 N N . ALA A 1 75 ? 18.140 -0.397 28.647 1.00 46.12 75 ALA A N 1
ATOM 581 C CA . ALA A 1 75 ? 19.032 0.297 29.577 1.00 46.12 75 ALA A CA 1
ATOM 582 C C . ALA A 1 75 ? 20.420 0.761 29.077 1.00 46.12 75 ALA A C 1
ATOM 584 O O . ALA A 1 75 ? 21.259 -0.067 28.710 1.00 46.12 75 ALA A O 1
ATOM 585 N N . LYS A 1 76 ? 20.755 2.035 29.345 1.00 37.09 76 LYS A N 1
ATOM 586 C CA . LYS A 1 76 ? 21.961 2.367 30.128 1.00 37.09 76 LYS A CA 1
ATOM 587 C C . LYS A 1 76 ? 21.910 3.742 30.788 1.00 37.09 76 LYS A C 1
ATOM 589 O O . LYS A 1 76 ? 21.549 4.713 30.095 1.00 37.09 76 LYS A O 1
#

Radius of gyration: 15.37 Å; Cα contacts (8 Å, |Δi|>4): 104; chains: 1; bounding box: 39×18×49 Å

Foldseek 3Di:
DDKDWDDWDFDADPVRAGQKIKTWIWDDDVPDTDIDIDIDGDPPPVVDDPVRVVVVRVVVVCVVPVPPPDPPPPDD